Protein AF-A0A7V3HIB8-F1 (afdb_monomer)

Mean predicted aligned error: 7.53 Å

Structure (mmCIF, N/CA/C/O backbone):
data_AF-A0A7V3HIB8-F1
#
_entry.id   AF-A0A7V3HIB8-F1
#
loop_
_atom_site.group_PDB
_atom_site.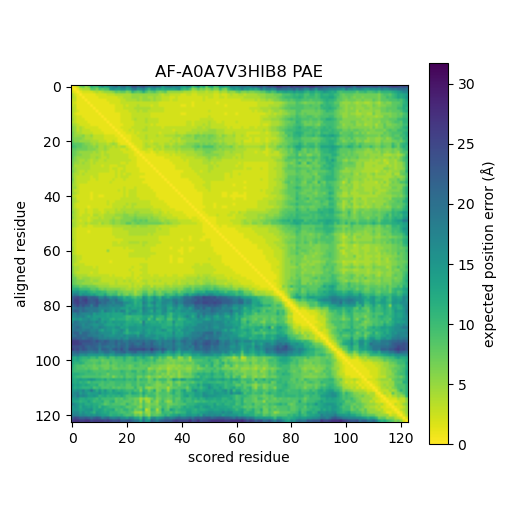id
_atom_site.type_symbol
_atom_site.label_atom_id
_atom_site.label_alt_id
_atom_site.label_comp_id
_atom_site.label_asym_id
_atom_site.label_entity_id
_atom_site.label_seq_id
_atom_site.pdbx_PDB_ins_code
_atom_site.Cartn_x
_atom_site.Cartn_y
_atom_site.Cartn_z
_atom_site.occupancy
_atom_site.B_iso_or_equiv
_atom_site.auth_seq_id
_atom_site.auth_comp_id
_atom_site.auth_asym_id
_atom_site.auth_atom_id
_atom_site.pdbx_PDB_model_num
ATOM 1 N N . MET A 1 1 ? -17.593 11.564 14.481 1.00 63.50 1 MET A N 1
ATOM 2 C CA . MET A 1 1 ? -16.557 10.631 13.997 1.00 63.50 1 MET A CA 1
ATOM 3 C C . MET A 1 1 ? -16.851 10.375 12.535 1.00 63.50 1 MET A C 1
ATOM 5 O O . MET A 1 1 ? -18.023 10.222 12.207 1.00 63.50 1 MET A O 1
ATOM 9 N N . SER A 1 2 ? -15.839 10.442 11.674 1.00 79.31 2 SER A N 1
ATOM 10 C CA . SER A 1 2 ? -16.006 10.139 10.246 1.00 79.31 2 SER A CA 1
ATOM 11 C C . SER A 1 2 ? -16.294 8.640 10.085 1.00 79.31 2 SER A C 1
ATOM 13 O O . SER A 1 2 ? -15.798 7.843 10.883 1.00 79.31 2 SER A O 1
ATOM 15 N N . 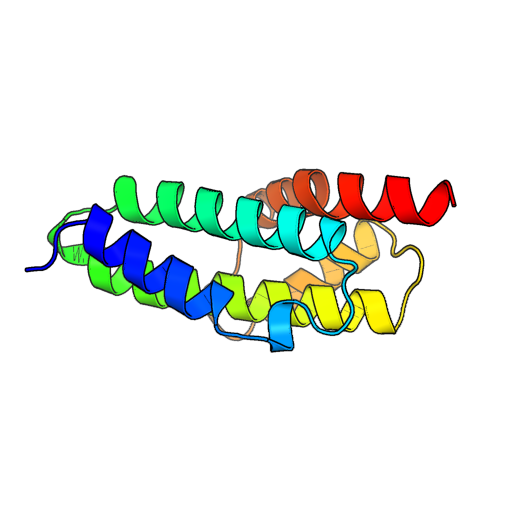SER A 1 3 ? -17.084 8.233 9.089 1.00 90.06 3 SER A N 1
ATOM 16 C CA . SER A 1 3 ? -17.284 6.801 8.817 1.00 90.06 3 SER A CA 1
ATOM 17 C C . SER A 1 3 ? -15.987 6.161 8.300 1.00 90.06 3 SER A C 1
ATOM 19 O O . SER A 1 3 ? -15.128 6.850 7.745 1.00 90.06 3 SER A O 1
ATOM 21 N N . ARG A 1 4 ? -15.837 4.832 8.430 1.00 89.56 4 ARG A N 1
ATOM 22 C CA . ARG A 1 4 ? -14.674 4.107 7.871 1.00 89.56 4 ARG A CA 1
ATOM 23 C C . ARG A 1 4 ? -14.507 4.349 6.367 1.00 89.56 4 ARG A C 1
ATOM 25 O O . ARG A 1 4 ? -13.385 4.492 5.896 1.00 89.56 4 ARG A O 1
ATOM 32 N N . GLU A 1 5 ? -15.615 4.443 5.640 1.00 90.31 5 GLU A N 1
ATOM 33 C CA . GLU A 1 5 ? -15.631 4.743 4.205 1.00 90.31 5 GLU A CA 1
ATOM 34 C C . GLU A 1 5 ? -15.113 6.154 3.914 1.00 90.31 5 GLU A C 1
ATOM 36 O O . GLU A 1 5 ? -14.333 6.352 2.985 1.00 90.31 5 GLU A O 1
ATOM 41 N N . GLU A 1 6 ? -15.486 7.140 4.732 1.00 92.06 6 GLU A N 1
ATOM 42 C CA . GLU A 1 6 ? -14.993 8.505 4.572 1.00 92.06 6 GLU A CA 1
ATOM 43 C C . GLU A 1 6 ? -13.500 8.618 4.911 1.00 92.06 6 GLU A C 1
ATOM 45 O O . GLU A 1 6 ? -12.761 9.329 4.227 1.00 92.06 6 GLU A O 1
ATOM 50 N N . ILE A 1 7 ? -13.042 7.882 5.925 1.00 92.19 7 ILE A N 1
ATOM 51 C CA . ILE A 1 7 ? -11.624 7.784 6.289 1.00 92.19 7 ILE A CA 1
ATOM 52 C C . ILE A 1 7 ? -10.821 7.148 5.146 1.00 92.19 7 ILE A C 1
ATOM 54 O O . ILE A 1 7 ? -9.791 7.696 4.747 1.00 92.19 7 ILE A O 1
ATOM 58 N N . LEU A 1 8 ? -11.306 6.031 4.592 1.00 93.12 8 LEU A N 1
ATOM 59 C CA . LEU A 1 8 ? -10.698 5.362 3.441 1.00 93.12 8 LEU A CA 1
ATOM 60 C C . LEU A 1 8 ? -10.628 6.302 2.236 1.00 93.12 8 LEU A C 1
ATOM 62 O O . LEU A 1 8 ? -9.548 6.494 1.681 1.00 93.12 8 LEU A O 1
ATOM 66 N N . ARG A 1 9 ? -11.747 6.945 1.880 1.00 93.44 9 ARG A N 1
ATOM 67 C CA . ARG A 1 9 ? -11.817 7.879 0.749 1.00 93.44 9 ARG A CA 1
ATOM 68 C C . ARG A 1 9 ? -10.764 8.980 0.866 1.00 93.44 9 ARG A C 1
ATOM 70 O O . ARG A 1 9 ? -9.997 9.181 -0.067 1.00 93.44 9 ARG A O 1
ATOM 77 N N . ARG A 1 10 ? -10.659 9.632 2.030 1.00 93.50 10 ARG A N 1
ATOM 78 C CA . ARG A 1 10 ? -9.653 10.685 2.272 1.00 93.50 10 ARG A CA 1
ATOM 79 C C . ARG A 1 10 ? -8.220 10.159 2.189 1.00 93.50 10 ARG A C 1
ATOM 81 O O . ARG A 1 10 ? -7.330 10.864 1.715 1.00 93.50 10 ARG A O 1
ATOM 88 N N . ALA A 1 11 ? -7.972 8.943 2.675 1.00 91.81 11 ALA A N 1
ATOM 89 C CA . ALA A 1 11 ? -6.646 8.336 2.614 1.00 91.81 11 ALA A CA 1
ATOM 90 C C . ALA A 1 11 ? -6.229 8.030 1.167 1.00 91.81 11 ALA A C 1
ATOM 92 O O . ALA A 1 11 ? -5.094 8.323 0.792 1.00 91.81 11 ALA A O 1
ATOM 93 N N . VAL A 1 12 ? -7.155 7.507 0.361 1.00 91.75 12 VAL A N 1
ATOM 94 C CA . VAL A 1 12 ? -6.945 7.190 -1.058 1.00 91.75 12 VAL A CA 1
ATOM 95 C C . VAL A 1 12 ? -6.779 8.461 -1.885 1.00 91.75 12 VAL A C 1
ATOM 97 O O . VAL A 1 12 ? -5.792 8.573 -2.606 1.00 91.75 12 VAL A O 1
ATOM 100 N N . GLU A 1 13 ? -7.666 9.449 -1.727 1.00 92.50 13 GLU A N 1
ATOM 101 C CA . GLU A 1 13 ? -7.562 10.756 -2.398 1.00 92.50 13 GLU A CA 1
ATOM 102 C C . GLU A 1 13 ? -6.196 11.399 -2.125 1.00 92.50 13 GLU A C 1
ATOM 104 O O . GLU A 1 13 ? -5.491 11.784 -3.054 1.00 92.50 13 GLU A O 1
ATOM 109 N N . SER A 1 14 ? -5.752 11.389 -0.863 1.00 91.50 14 SER A N 1
ATOM 110 C CA . SER A 1 14 ? -4.441 11.915 -0.470 1.00 91.50 14 SER A CA 1
ATOM 111 C C . SER A 1 14 ? -3.253 11.175 -1.102 1.00 91.50 14 SER A C 1
ATOM 113 O O . SER A 1 14 ? -2.198 11.790 -1.246 1.00 91.50 14 SER A O 1
ATOM 115 N N . LEU A 1 15 ? -3.369 9.881 -1.425 1.00 89.12 15 LEU A N 1
ATOM 116 C CA . LEU A 1 15 ? -2.325 9.155 -2.163 1.00 89.12 15 LEU A CA 1
ATOM 117 C C . LEU A 1 15 ? -2.389 9.464 -3.653 1.00 89.12 15 LEU A C 1
ATOM 119 O O . LEU A 1 15 ? -1.351 9.640 -4.283 1.00 89.12 15 LEU A O 1
ATOM 123 N N . MET A 1 16 ? -3.593 9.553 -4.217 1.00 87.31 16 MET A N 1
ATOM 124 C CA . MET A 1 16 ? -3.768 9.904 -5.619 1.00 87.31 16 MET A CA 1
ATOM 125 C C . MET A 1 16 ? -3.197 11.299 -5.888 1.00 87.31 16 MET A C 1
ATOM 127 O O . MET A 1 16 ? -2.443 11.463 -6.836 1.00 87.31 16 MET A O 1
ATOM 131 N N . GLU A 1 17 ? -3.451 12.289 -5.043 1.00 90.00 17 GLU A N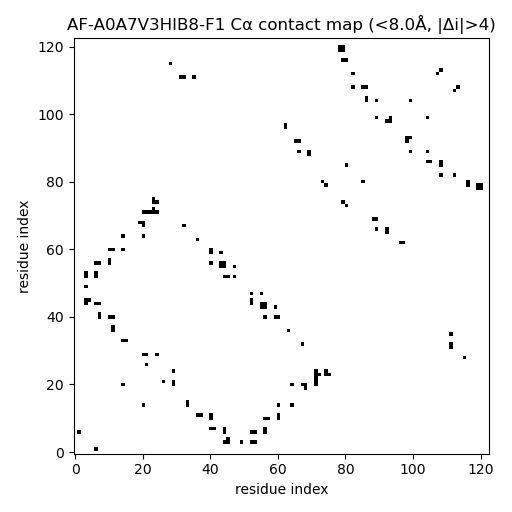 1
ATOM 132 C CA . GLU A 1 17 ? -2.917 13.649 -5.218 1.00 90.00 17 GLU A CA 1
ATOM 133 C C . GLU A 1 17 ? -1.380 13.749 -5.117 1.00 90.00 17 GLU A C 1
ATOM 135 O O . GLU A 1 17 ? -0.803 14.752 -5.535 1.00 90.00 17 GLU A O 1
ATOM 140 N N . ASP A 1 18 ? -0.684 12.726 -4.607 1.00 89.06 18 ASP A N 1
ATOM 141 C CA . ASP A 1 18 ? 0.778 12.731 -4.524 1.00 89.06 18 ASP A CA 1
ATOM 142 C C . ASP A 1 18 ? 1.414 12.330 -5.869 1.00 89.06 18 ASP A C 1
ATOM 144 O O . ASP A 1 18 ? 1.704 11.163 -6.143 1.00 89.06 18 ASP A O 1
ATOM 148 N N . GLU A 1 19 ? 1.672 13.326 -6.720 1.00 85.56 19 GLU A N 1
ATOM 149 C CA . GLU A 1 19 ? 2.285 13.150 -8.049 1.00 85.56 19 GLU A CA 1
ATOM 150 C C . GLU A 1 19 ? 3.634 12.411 -8.011 1.00 85.56 19 GLU A C 1
ATOM 152 O O . GLU A 1 19 ? 3.999 11.709 -8.959 1.00 85.56 19 GLU A O 1
ATOM 157 N N . ARG A 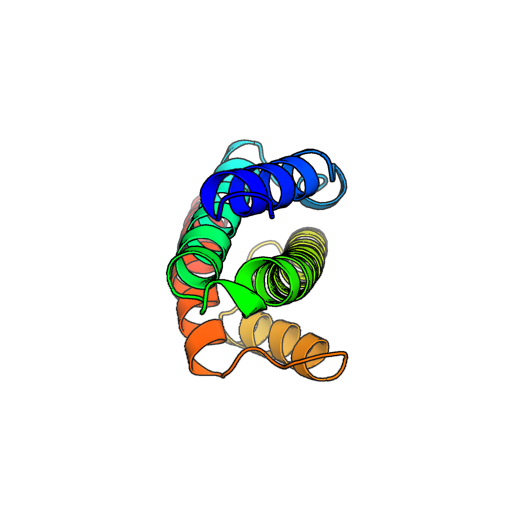1 20 ? 4.365 12.488 -6.890 1.00 85.06 20 ARG A N 1
ATOM 158 C CA . ARG A 1 20 ? 5.647 11.781 -6.716 1.00 85.06 20 ARG A CA 1
ATOM 159 C C . ARG A 1 20 ? 5.491 10.267 -6.714 1.00 85.06 20 ARG A C 1
ATOM 161 O O . ARG A 1 20 ? 6.489 9.571 -6.861 1.00 85.06 20 ARG A O 1
ATOM 168 N N . LEU A 1 21 ? 4.281 9.743 -6.529 1.00 84.44 21 LEU A N 1
ATOM 169 C CA . LEU A 1 21 ? 4.024 8.304 -6.572 1.00 84.44 21 LEU A CA 1
ATOM 170 C C . LEU A 1 21 ? 3.950 7.767 -8.002 1.00 84.44 21 LEU A C 1
ATOM 172 O O . LEU A 1 21 ? 4.042 6.560 -8.197 1.00 84.44 21 LEU A O 1
ATOM 176 N N . ARG A 1 22 ? 3.803 8.650 -8.997 1.00 82.69 22 ARG A N 1
ATOM 177 C CA . ARG A 1 22 ? 3.593 8.274 -10.403 1.00 82.69 22 ARG A CA 1
ATOM 178 C C . ARG A 1 22 ? 4.713 8.732 -11.335 1.00 82.69 22 ARG A C 1
ATOM 180 O O . ARG A 1 22 ? 4.755 8.310 -12.480 1.00 82.69 22 ARG A O 1
ATOM 187 N N . SER A 1 23 ? 5.625 9.578 -10.860 1.00 82.88 23 SER A N 1
ATOM 188 C CA . SER A 1 23 ? 6.548 10.339 -11.713 1.00 82.88 23 SER A CA 1
ATOM 189 C C . SER A 1 23 ? 7.502 9.519 -12.595 1.00 82.88 23 SER A C 1
ATOM 191 O O . SER A 1 23 ? 7.919 10.036 -13.627 1.00 82.88 23 SER A O 1
ATOM 193 N N . ASN A 1 24 ? 7.851 8.275 -12.235 1.00 80.06 24 ASN A N 1
ATOM 194 C CA . ASN A 1 24 ? 8.682 7.391 -13.074 1.00 80.06 24 ASN A CA 1
ATOM 195 C C . ASN A 1 24 ? 7.947 6.106 -13.494 1.00 80.06 24 ASN A C 1
ATOM 197 O O . ASN A 1 24 ? 8.575 5.137 -13.936 1.00 80.06 24 ASN A O 1
ATOM 201 N N . LEU A 1 25 ? 6.623 6.092 -13.338 1.00 78.94 25 LEU A N 1
ATOM 202 C CA . LEU A 1 25 ? 5.755 4.997 -13.741 1.00 78.94 25 LEU A CA 1
ATOM 203 C C . LEU A 1 25 ? 5.080 5.354 -15.067 1.00 78.94 25 LEU A C 1
ATOM 205 O O . LEU A 1 25 ? 4.734 6.506 -15.314 1.00 78.94 25 LEU A O 1
ATOM 209 N N . THR A 1 26 ? 4.858 4.358 -15.919 1.00 81.69 26 THR A N 1
ATOM 210 C CA . THR A 1 26 ? 3.873 4.499 -17.004 1.00 81.69 26 THR A CA 1
ATOM 211 C C . THR A 1 26 ? 2.461 4.616 -16.421 1.00 81.69 26 THR A C 1
ATOM 213 O O . THR A 1 26 ? 2.229 4.169 -15.298 1.00 81.69 26 THR A O 1
ATOM 216 N N . ASP A 1 27 ? 1.498 5.137 -17.187 1.00 80.19 27 ASP A N 1
ATOM 217 C CA . ASP A 1 27 ? 0.100 5.255 -16.733 1.00 80.19 27 ASP A CA 1
ATOM 218 C C . ASP A 1 27 ? -0.459 3.925 -16.209 1.00 80.19 27 ASP A C 1
ATOM 220 O O . ASP A 1 27 ? -1.098 3.884 -15.161 1.00 80.19 27 ASP A O 1
ATOM 224 N N . TYR A 1 28 ? -0.137 2.821 -16.888 1.00 78.69 28 TYR A N 1
ATOM 225 C CA . TYR A 1 28 ? -0.525 1.482 -16.452 1.00 78.69 28 TYR A CA 1
ATOM 226 C C . TYR A 1 28 ? 0.158 1.062 -15.147 1.00 78.69 28 TYR A C 1
ATOM 228 O O . TYR A 1 28 ? -0.484 0.521 -14.255 1.00 78.69 28 TYR A O 1
ATOM 236 N N . GLU A 1 29 ? 1.467 1.284 -15.016 1.00 76.19 29 GLU A N 1
ATOM 237 C CA . GLU A 1 29 ? 2.189 0.941 -13.785 1.00 76.19 29 GLU A CA 1
ATOM 238 C C . GLU A 1 29 ? 1.668 1.766 -12.603 1.00 76.19 29 GLU A C 1
ATOM 240 O O . GLU A 1 29 ? 1.475 1.226 -11.517 1.00 76.19 29 GLU A O 1
ATOM 245 N N . ALA A 1 30 ? 1.379 3.050 -12.822 1.00 82.81 30 ALA A N 1
ATOM 246 C CA . ALA A 1 30 ? 0.760 3.914 -11.828 1.00 82.81 30 ALA A CA 1
ATOM 247 C C . ALA A 1 30 ? -0.640 3.418 -11.443 1.00 82.81 30 ALA A C 1
ATOM 249 O O . ALA A 1 30 ? -0.962 3.382 -10.258 1.00 82.81 30 ALA A O 1
ATOM 250 N N . GLU A 1 31 ? -1.452 2.995 -12.413 1.00 84.12 31 GLU A N 1
ATOM 251 C CA . GLU A 1 31 ? -2.770 2.404 -12.170 1.00 84.12 31 GLU A CA 1
ATOM 252 C C . GLU A 1 31 ? -2.673 1.136 -11.310 1.00 84.12 31 GLU A C 1
ATOM 254 O O . GLU A 1 31 ? -3.347 1.038 -10.286 1.00 84.12 31 GLU A O 1
ATOM 259 N N . VAL A 1 32 ? -1.799 0.191 -11.670 1.00 81.25 32 VAL A N 1
ATOM 260 C CA . VAL A 1 32 ? -1.602 -1.059 -10.915 1.00 81.25 32 VAL A CA 1
ATOM 261 C C . VAL A 1 32 ? -1.162 -0.762 -9.475 1.00 81.25 32 VAL A C 1
ATOM 263 O O . VAL A 1 32 ? -1.725 -1.308 -8.525 1.00 81.25 32 VAL A O 1
ATOM 266 N N . VAL A 1 33 ? -0.196 0.143 -9.301 1.00 81.81 33 VAL A N 1
ATOM 267 C CA . VAL A 1 33 ? 0.346 0.526 -7.991 1.00 81.81 33 VAL A CA 1
ATOM 268 C C . VAL A 1 33 ? -0.694 1.219 -7.108 1.00 81.81 33 VAL A C 1
ATOM 270 O O . VAL A 1 33 ? -0.814 0.898 -5.922 1.00 81.81 33 VAL A O 1
ATOM 273 N N . LEU A 1 34 ? -1.458 2.160 -7.664 1.00 85.81 34 LEU A N 1
ATOM 274 C CA . LEU A 1 34 ? -2.475 2.902 -6.919 1.00 85.81 34 LEU A CA 1
ATOM 275 C C . LEU A 1 34 ? -3.695 2.035 -6.590 1.00 85.81 34 LEU A C 1
ATOM 277 O O . LEU A 1 34 ? -4.237 2.153 -5.491 1.00 85.81 34 LEU A O 1
ATOM 281 N N . ASN A 1 35 ? -4.090 1.125 -7.484 1.00 85.56 35 ASN A N 1
ATOM 282 C CA . ASN A 1 35 ? -5.156 0.162 -7.211 1.00 85.56 35 ASN A CA 1
ATOM 283 C C . ASN A 1 35 ? -4.771 -0.782 -6.069 1.00 85.56 35 ASN A C 1
ATOM 285 O O . ASN A 1 35 ? -5.570 -0.994 -5.158 1.00 85.56 35 ASN A O 1
ATOM 289 N N . TRP A 1 36 ? -3.531 -1.278 -6.057 1.00 86.75 36 TRP A N 1
ATOM 290 C CA . TRP A 1 36 ? -3.032 -2.069 -4.934 1.00 86.75 36 TRP A CA 1
ATOM 291 C C . TRP A 1 36 ? -3.041 -1.272 -3.623 1.00 86.75 36 TRP A C 1
ATOM 293 O O . TRP A 1 36 ? -3.530 -1.761 -2.605 1.00 86.75 36 TRP A O 1
ATOM 303 N N . ALA A 1 37 ? -2.552 -0.027 -3.643 1.00 87.88 37 ALA A N 1
ATOM 304 C CA . ALA A 1 37 ? -2.550 0.844 -2.470 1.00 87.88 37 ALA A CA 1
ATOM 305 C C . ALA A 1 37 ? -3.964 1.069 -1.914 1.00 87.88 37 ALA A C 1
ATOM 307 O O . ALA A 1 37 ? -4.165 1.016 -0.700 1.00 87.88 37 ALA A O 1
ATOM 308 N N . ASN A 1 38 ? -4.947 1.263 -2.797 1.00 90.94 38 ASN A N 1
ATOM 309 C CA . ASN A 1 38 ? -6.353 1.358 -2.425 1.00 90.94 38 ASN A CA 1
ATOM 310 C C . ASN A 1 38 ? -6.848 0.066 -1.753 1.00 90.94 38 ASN A C 1
ATOM 312 O O . ASN A 1 38 ? -7.330 0.118 -0.624 1.00 90.94 38 ASN A O 1
ATOM 316 N N . SER A 1 39 ? -6.653 -1.096 -2.384 1.00 88.69 39 SER A N 1
ATOM 317 C CA . SER A 1 39 ? -7.062 -2.390 -1.816 1.00 88.69 39 SER A CA 1
ATOM 318 C C . SER A 1 39 ? -6.380 -2.696 -0.477 1.00 88.69 39 SER A C 1
ATOM 320 O O . SER A 1 39 ? -6.999 -3.264 0.427 1.00 88.69 39 SER A O 1
ATOM 322 N N . TRP A 1 40 ? -5.118 -2.292 -0.308 1.00 88.19 40 TRP A N 1
ATOM 323 C CA . TRP A 1 40 ? -4.406 -2.415 0.962 1.00 88.19 40 TRP A CA 1
ATOM 324 C C . TRP A 1 40 ? -5.056 -1.570 2.060 1.00 88.19 40 TRP A C 1
ATOM 326 O O . TRP A 1 40 ? -5.359 -2.080 3.144 1.00 88.19 40 TRP A O 1
ATOM 336 N N . LEU A 1 41 ? -5.288 -0.284 1.782 1.00 91.00 41 LEU A N 1
ATOM 337 C CA . LEU A 1 41 ? -5.922 0.628 2.730 1.00 91.00 41 LEU A CA 1
ATOM 338 C C . LEU A 1 41 ? -7.341 0.184 3.070 1.00 91.00 41 LEU A C 1
ATOM 340 O O . LEU A 1 41 ? -7.697 0.171 4.245 1.00 91.00 41 LEU A O 1
ATOM 344 N N . GLU A 1 42 ? -8.120 -0.249 2.083 1.00 92.88 42 GLU A N 1
ATOM 345 C CA . GLU A 1 42 ? -9.455 -0.805 2.284 1.00 92.88 42 GLU A CA 1
ATOM 346 C C . GLU A 1 42 ? -9.408 -1.990 3.255 1.00 92.88 42 GLU A C 1
ATOM 348 O O . 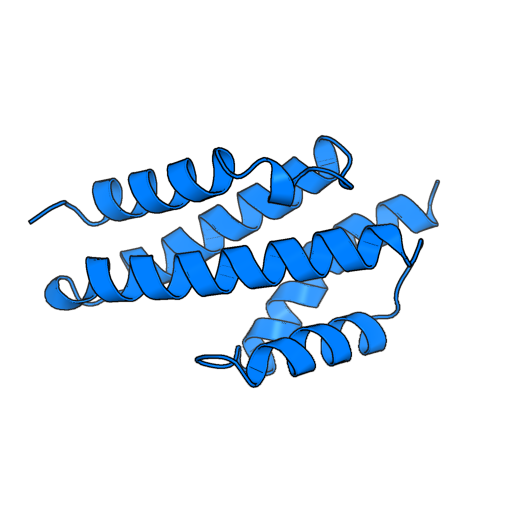GLU A 1 42 ? -10.070 -1.974 4.295 1.00 92.88 42 GLU A O 1
ATOM 353 N N . LYS A 1 43 ? -8.536 -2.973 2.994 1.00 90.94 43 LYS A N 1
ATOM 354 C CA . LYS A 1 43 ? -8.361 -4.148 3.856 1.00 90.94 43 LYS A CA 1
ATOM 355 C C . LYS A 1 43 ? -8.008 -3.759 5.291 1.00 90.94 43 LYS A C 1
ATOM 357 O O . LYS A 1 43 ? -8.558 -4.338 6.228 1.00 90.94 43 LYS A O 1
ATOM 362 N N . LYS A 1 44 ? -7.095 -2.805 5.494 1.00 89.94 44 LYS A N 1
ATOM 363 C CA . LYS A 1 44 ? -6.624 -2.417 6.837 1.00 89.94 44 LYS A CA 1
ATOM 364 C C . LYS A 1 44 ? -7.623 -1.535 7.588 1.00 89.94 44 LYS A C 1
ATOM 366 O O . LYS A 1 44 ? -7.819 -1.736 8.782 1.00 89.94 44 LYS A O 1
ATOM 371 N N . ILE A 1 45 ? -8.261 -0.585 6.908 1.00 91.19 45 ILE A N 1
ATOM 372 C CA . ILE A 1 45 ? -9.182 0.386 7.516 1.00 91.19 45 ILE A CA 1
ATOM 373 C C . ILE A 1 45 ? -10.543 -0.258 7.791 1.00 91.19 45 ILE A C 1
ATOM 375 O O . ILE A 1 45 ? -11.107 -0.053 8.865 1.00 91.19 45 ILE A O 1
ATOM 379 N N . LEU A 1 46 ? -11.066 -1.078 6.873 1.00 90.50 46 LEU A N 1
ATOM 380 C CA . LEU A 1 46 ? -12.357 -1.744 7.076 1.00 90.50 46 LEU A CA 1
ATOM 381 C C . LEU A 1 46 ? -12.294 -2.859 8.128 1.00 90.50 46 LEU A C 1
ATOM 383 O O . LEU A 1 46 ? -13.293 -3.115 8.795 1.00 90.50 46 LEU A O 1
ATOM 387 N N . SER A 1 47 ? -11.127 -3.484 8.329 1.00 90.25 47 SER A N 1
ATOM 388 C CA . SER A 1 47 ? -10.920 -4.475 9.398 1.00 90.25 47 SER A CA 1
ATOM 389 C C . SER A 1 47 ? -10.517 -3.872 10.749 1.00 90.25 47 SER A C 1
ATOM 391 O O . SER A 1 47 ? -10.427 -4.595 11.743 1.00 90.25 47 SER A O 1
ATOM 393 N N . ALA A 1 48 ? -10.288 -2.558 10.814 1.00 90.25 48 ALA A N 1
ATOM 394 C CA . ALA A 1 48 ? -9.893 -1.880 12.039 1.00 90.25 48 ALA A CA 1
ATOM 395 C C . ALA A 1 48 ? -11.058 -1.758 13.042 1.00 90.25 48 ALA A C 1
AT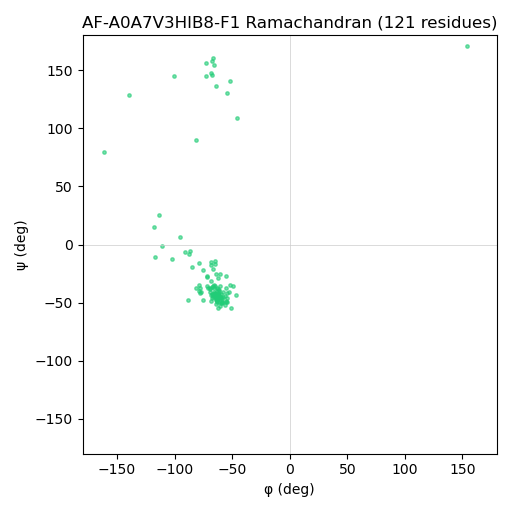OM 397 O O . ALA A 1 48 ? -12.197 -1.476 12.640 1.00 90.25 48 ALA A O 1
ATOM 398 N N . PRO A 1 49 ? -10.784 -1.855 14.360 1.00 91.94 49 PRO A N 1
ATOM 399 C CA . PRO A 1 49 ? -11.707 -1.371 15.386 1.00 91.94 49 PRO A CA 1
ATOM 400 C C . PRO A 1 49 ? -12.110 0.080 15.101 1.00 91.94 49 PRO A C 1
ATOM 402 O O . PRO A 1 49 ? -11.287 0.871 14.636 1.00 91.94 49 PRO A O 1
ATOM 405 N N . GLU A 1 50 ? -13.375 0.426 15.330 1.00 88.75 50 GLU A N 1
ATOM 406 C CA . GLU A 1 50 ? -13.950 1.707 14.888 1.00 88.75 50 GLU A CA 1
ATOM 407 C C . GLU A 1 50 ? -13.232 2.897 15.527 1.00 88.75 50 GLU A C 1
ATOM 409 O O . GLU A 1 50 ? -12.889 3.870 14.860 1.00 88.75 50 GLU A O 1
ATOM 414 N N . GLU A 1 51 ? -12.884 2.753 16.801 1.00 90.94 51 GLU A N 1
ATOM 415 C CA . GLU A 1 51 ? -12.137 3.714 17.599 1.00 90.94 51 GLU A CA 1
ATOM 416 C C . GLU A 1 51 ? -10.670 3.879 17.167 1.00 90.94 51 GLU A C 1
ATOM 418 O O . GLU A 1 51 ? -10.025 4.850 17.554 1.00 90.94 51 GLU A O 1
ATOM 423 N N . LYS A 1 52 ? -10.139 2.958 16.350 1.00 91.31 52 LYS A N 1
ATOM 424 C CA . LYS A 1 52 ? -8.764 2.996 15.821 1.00 91.31 52 LYS A CA 1
ATOM 425 C C . LYS A 1 52 ? -8.695 3.261 14.321 1.00 91.31 52 LYS A C 1
ATOM 427 O O . LYS A 1 52 ? -7.593 3.335 13.782 1.00 91.31 52 LYS A O 1
ATOM 432 N N . ALA A 1 53 ? -9.832 3.397 13.639 1.00 91.00 53 ALA A N 1
ATOM 433 C CA . ALA A 1 53 ? -9.875 3.493 12.183 1.00 91.00 53 ALA A CA 1
ATOM 434 C C . ALA A 1 53 ? -9.071 4.691 11.648 1.00 91.00 53 ALA A C 1
ATOM 436 O O . ALA A 1 53 ? -8.308 4.530 10.701 1.00 91.00 53 ALA A O 1
ATOM 437 N N . GLU A 1 54 ? -9.173 5.864 12.282 1.00 91.88 54 GLU A N 1
ATOM 438 C CA . GLU A 1 54 ? -8.412 7.059 11.876 1.00 91.88 54 GLU A CA 1
ATOM 439 C C . GLU A 1 54 ? -6.902 6.900 12.121 1.00 91.88 54 GLU A C 1
ATOM 441 O O . GLU A 1 54 ? -6.092 7.242 11.258 1.00 91.88 54 GLU A O 1
ATOM 446 N N . GLU A 1 55 ? -6.512 6.334 13.267 1.00 92.19 55 GLU A N 1
ATOM 447 C CA . GLU A 1 55 ? -5.106 6.075 13.595 1.00 92.19 55 GLU A CA 1
ATOM 448 C C . GLU A 1 55 ? -4.486 5.073 12.611 1.00 92.19 55 GLU A C 1
ATOM 450 O O . GLU A 1 55 ? -3.394 5.306 12.085 1.00 92.19 55 GLU A O 1
ATOM 455 N N . ILE A 1 56 ? -5.195 3.976 12.333 1.00 90.94 56 ILE A N 1
ATOM 456 C CA . ILE A 1 56 ? -4.764 2.943 11.387 1.00 90.94 56 ILE A CA 1
ATOM 457 C C . ILE A 1 56 ? -4.694 3.517 9.975 1.00 90.94 56 ILE A C 1
ATOM 459 O O . ILE A 1 56 ? -3.690 3.314 9.301 1.00 90.94 56 ILE A O 1
ATOM 463 N N . ALA A 1 57 ? -5.692 4.287 9.542 1.00 91.44 57 ALA A N 1
ATOM 464 C CA . ALA A 1 57 ? -5.677 4.919 8.229 1.00 91.44 57 ALA A CA 1
ATOM 465 C C . ALA A 1 57 ? -4.483 5.859 8.053 1.00 91.44 57 ALA A C 1
ATOM 467 O O . ALA A 1 57 ? -3.809 5.798 7.029 1.00 91.44 57 ALA A O 1
ATOM 468 N N . SER A 1 58 ? -4.187 6.696 9.052 1.00 90.75 58 SER A N 1
ATOM 469 C CA . SER A 1 58 ? -3.040 7.606 9.003 1.00 90.75 58 SER A CA 1
ATOM 470 C C . SER A 1 58 ? -1.719 6.838 8.882 1.00 90.75 58 SER A C 1
ATOM 472 O O . SER A 1 58 ? -0.931 7.097 7.969 1.00 90.75 58 SER A O 1
ATOM 474 N N . LYS A 1 59 ? -1.519 5.829 9.743 1.00 90.19 59 LYS A N 1
ATOM 475 C CA . LYS A 1 59 ? -0.304 5.000 9.751 1.00 90.19 59 LYS A CA 1
ATOM 476 C C . LYS A 1 59 ? -0.137 4.205 8.462 1.00 90.19 59 LYS A C 1
ATOM 478 O O . LYS A 1 59 ? 0.932 4.229 7.862 1.00 90.19 59 LYS A O 1
ATOM 483 N N . GLU A 1 60 ? -1.176 3.505 8.019 1.00 88.75 60 GLU A N 1
ATOM 484 C CA . GLU A 1 60 ? -1.107 2.683 6.811 1.00 88.75 60 GLU A CA 1
ATOM 485 C C . GLU A 1 60 ? -0.951 3.540 5.556 1.00 88.75 60 GLU A C 1
ATOM 487 O O . GLU A 1 60 ? -0.178 3.174 4.675 1.00 88.75 60 GLU A O 1
ATOM 492 N N . LYS A 1 61 ? -1.592 4.716 5.490 1.00 91.75 61 LYS A N 1
ATOM 493 C CA . LYS A 1 61 ? -1.390 5.662 4.386 1.00 91.75 61 LYS A CA 1
ATOM 494 C C . LYS A 1 61 ? 0.070 6.083 4.277 1.00 91.75 61 LYS A C 1
ATOM 496 O O . LYS A 1 61 ? 0.624 6.075 3.183 1.00 91.75 61 LYS A O 1
ATOM 501 N N . GLU A 1 62 ? 0.700 6.447 5.391 1.00 89.44 62 GLU A N 1
ATOM 502 C CA . GLU A 1 62 ? 2.111 6.837 5.399 1.00 89.44 62 GLU A CA 1
ATOM 503 C C . GLU A 1 62 ? 3.030 5.669 5.013 1.00 89.44 62 GLU A C 1
ATOM 505 O O . GLU A 1 62 ? 3.920 5.841 4.178 1.00 89.44 62 GLU A O 1
ATOM 510 N N . ARG A 1 63 ? 2.762 4.463 5.532 1.00 84.69 63 ARG A N 1
ATOM 511 C CA . ARG A 1 63 ? 3.507 3.242 5.176 1.00 84.69 63 ARG A CA 1
ATOM 512 C C . ARG A 1 63 ? 3.425 2.939 3.682 1.00 84.69 63 ARG A C 1
ATOM 514 O O . ARG A 1 63 ? 4.456 2.731 3.045 1.00 84.69 63 ARG A O 1
ATOM 521 N N . VAL A 1 64 ? 2.217 2.948 3.121 1.00 86.19 64 VAL A N 1
ATOM 522 C CA . VAL A 1 64 ? 1.981 2.719 1.690 1.00 86.19 64 VAL A CA 1
ATOM 523 C C . VAL A 1 64 ? 2.652 3.810 0.861 1.00 86.19 64 VAL A C 1
ATOM 525 O O . VAL A 1 64 ? 3.387 3.493 -0.066 1.00 86.19 64 VAL A O 1
ATOM 528 N N . ARG A 1 65 ? 2.492 5.088 1.221 1.00 88.06 65 ARG A N 1
ATOM 529 C CA . ARG A 1 65 ? 3.138 6.208 0.521 1.00 88.06 65 ARG A CA 1
ATOM 530 C C . ARG A 1 65 ? 4.653 6.041 0.443 1.00 88.06 65 ARG A C 1
ATOM 532 O O . ARG A 1 65 ? 5.219 6.158 -0.640 1.00 88.06 65 ARG A O 1
ATOM 539 N N . ASN A 1 66 ? 5.300 5.750 1.570 1.00 83.81 66 ASN A N 1
ATOM 540 C CA . ASN A 1 66 ? 6.748 5.568 1.617 1.00 83.81 66 ASN A CA 1
ATOM 541 C C . ASN A 1 66 ? 7.184 4.391 0.741 1.00 83.81 66 ASN A C 1
ATOM 543 O O . ASN A 1 66 ? 8.106 4.543 -0.053 1.00 83.81 66 ASN A O 1
ATOM 547 N N . LEU A 1 67 ? 6.466 3.268 0.807 1.00 79.88 67 LEU A N 1
ATOM 548 C CA . LEU A 1 67 ? 6.716 2.104 -0.043 1.00 79.88 67 LEU A CA 1
ATOM 549 C C . LEU A 1 67 ? 6.617 2.439 -1.538 1.00 79.88 67 LEU A C 1
ATOM 551 O O . LEU A 1 67 ? 7.487 2.054 -2.321 1.00 79.88 67 LEU A O 1
ATOM 555 N N . LEU A 1 68 ? 5.581 3.178 -1.939 1.00 81.69 68 LEU A N 1
ATOM 556 C CA . LEU A 1 68 ? 5.384 3.572 -3.332 1.00 81.69 68 LEU A CA 1
ATOM 557 C C . LEU A 1 68 ? 6.487 4.515 -3.827 1.00 81.69 68 LEU A C 1
ATOM 559 O O . LEU A 1 68 ? 6.950 4.370 -4.957 1.00 81.69 68 LEU A O 1
ATOM 563 N N . ILE A 1 69 ? 6.971 5.424 -2.975 1.00 83.06 69 ILE A N 1
ATOM 564 C CA . ILE A 1 69 ? 8.143 6.259 -3.278 1.00 83.06 69 ILE A CA 1
ATOM 565 C C . ILE A 1 69 ? 9.382 5.381 -3.499 1.00 83.06 69 ILE A C 1
ATOM 567 O O . ILE A 1 69 ? 10.114 5.585 -4.469 1.00 83.06 69 ILE A O 1
ATOM 571 N N . SER A 1 70 ? 9.620 4.387 -2.639 1.00 77.69 70 SER A N 1
ATOM 572 C CA . SER A 1 70 ? 10.754 3.466 -2.782 1.00 77.69 70 SER A CA 1
ATOM 573 C C . SER A 1 70 ? 10.684 2.676 -4.088 1.00 77.69 70 SER A C 1
ATOM 575 O O . SER A 1 70 ? 11.696 2.552 -4.777 1.00 77.69 70 SER A O 1
ATOM 577 N N . LEU A 1 71 ? 9.495 2.186 -4.456 1.00 76.44 71 LEU A N 1
ATOM 578 C CA . LEU A 1 71 ? 9.261 1.479 -5.716 1.00 76.44 71 LEU A CA 1
ATOM 579 C C . LEU A 1 71 ? 9.510 2.389 -6.924 1.00 76.44 71 LEU A C 1
ATOM 581 O O . LEU A 1 71 ? 10.235 2.013 -7.845 1.00 76.44 71 LEU A O 1
ATOM 585 N N . ASN A 1 72 ? 8.950 3.599 -6.905 1.00 77.19 72 ASN A N 1
ATOM 586 C CA . ASN A 1 72 ? 9.105 4.562 -7.988 1.00 77.19 72 ASN A CA 1
ATOM 587 C C . ASN A 1 72 ? 10.585 4.953 -8.185 1.00 77.19 72 ASN A C 1
ATOM 589 O O . ASN A 1 72 ? 11.081 5.010 -9.309 1.00 77.19 72 ASN A O 1
ATOM 593 N N . ASN A 1 73 ? 11.331 5.133 -7.090 1.00 76.62 73 ASN A N 1
ATOM 594 C CA . ASN A 1 73 ? 12.776 5.363 -7.136 1.00 76.62 73 ASN A CA 1
ATOM 595 C C . ASN A 1 73 ? 13.547 4.138 -7.650 1.00 76.62 73 ASN A C 1
ATOM 597 O O . ASN A 1 73 ? 14.530 4.282 -8.366 1.00 76.62 73 ASN A O 1
ATOM 601 N N . MET A 1 74 ? 13.123 2.918 -7.326 1.00 71.50 74 MET A N 1
ATO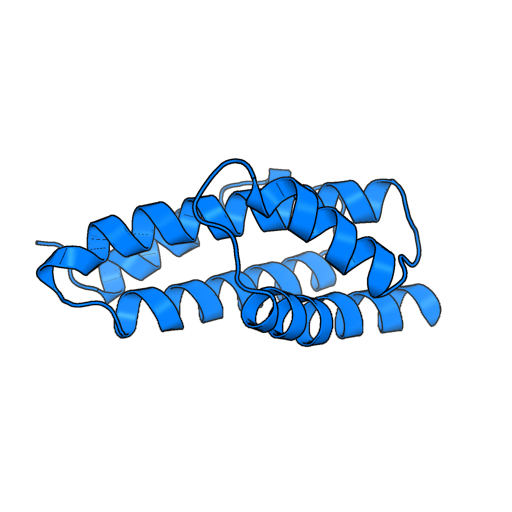M 602 C CA . MET A 1 74 ? 13.775 1.699 -7.813 1.00 71.50 74 MET A CA 1
ATOM 603 C C . MET A 1 74 ? 13.653 1.555 -9.333 1.00 71.50 74 MET A C 1
ATOM 605 O O . MET A 1 74 ? 14.629 1.221 -10.007 1.00 71.50 74 MET A O 1
ATOM 609 N N . LEU A 1 75 ? 12.468 1.838 -9.873 1.00 67.69 75 LEU A N 1
ATOM 610 C CA . LEU A 1 75 ? 12.184 1.759 -11.306 1.00 67.69 75 LEU A CA 1
ATOM 611 C C . LEU A 1 75 ? 12.915 2.833 -12.123 1.00 67.69 75 LEU A C 1
ATOM 613 O O . LEU A 1 75 ? 13.073 2.658 -13.333 1.00 67.69 75 LEU A O 1
ATOM 617 N N . LEU A 1 76 ? 13.405 3.892 -11.468 1.00 68.69 76 LEU A N 1
ATOM 618 C CA . LEU A 1 76 ? 14.323 4.867 -12.056 1.00 68.69 76 LEU A CA 1
ATOM 619 C C . LEU A 1 76 ? 15.728 4.276 -12.279 1.00 68.69 76 LEU A C 1
ATOM 621 O O . LEU A 1 76 ? 16.367 4.577 -13.285 1.00 68.69 76 LEU A O 1
ATOM 625 N N . TYR A 1 77 ? 16.213 3.428 -11.363 1.00 65.00 77 TYR A N 1
ATOM 626 C CA . TYR A 1 77 ? 17.594 2.918 -11.374 1.00 65.00 77 TYR A CA 1
ATOM 627 C C . TYR A 1 77 ? 17.743 1.481 -11.898 1.00 65.00 77 TYR A C 1
ATOM 629 O O . TYR A 1 77 ? 18.864 1.051 -12.169 1.00 65.00 77 TYR A O 1
ATOM 637 N N . SER A 1 78 ? 16.652 0.726 -12.058 1.00 58.34 78 SER A N 1
ATOM 638 C CA . SER A 1 78 ? 16.688 -0.651 -12.563 1.00 58.34 78 SER A CA 1
ATOM 639 C C . SER A 1 78 ? 15.541 -0.943 -13.530 1.00 58.34 78 SER A C 1
ATOM 641 O O . SER A 1 78 ? 14.371 -0.737 -13.213 1.00 58.34 78 SER A O 1
ATOM 643 N N . ARG A 1 79 ? 15.876 -1.477 -14.714 1.00 55.53 79 ARG A N 1
ATOM 644 C CA . ARG A 1 79 ? 14.889 -1.898 -15.727 1.00 55.53 79 ARG A CA 1
ATOM 645 C C . ARG A 1 79 ? 14.188 -3.218 -15.379 1.00 55.53 79 ARG A C 1
ATOM 647 O O . ARG A 1 79 ? 13.101 -3.468 -15.886 1.00 55.53 79 ARG A O 1
ATOM 654 N N . SER A 1 80 ? 14.786 -4.057 -14.532 1.00 57.22 80 SER A N 1
ATOM 655 C CA . SER A 1 80 ? 14.225 -5.342 -14.079 1.00 57.22 80 SER A CA 1
ATOM 656 C C . SER A 1 80 ? 14.931 -5.792 -12.796 1.00 57.22 80 SER A C 1
ATOM 658 O O . SER A 1 80 ? 15.883 -6.573 -12.849 1.00 57.22 80 SER A O 1
ATOM 660 N N . PRO A 1 81 ? 14.559 -5.246 -11.632 1.00 57.09 81 PRO A N 1
ATOM 661 C CA . PRO A 1 81 ? 15.136 -5.703 -10.384 1.00 57.09 81 PRO A CA 1
ATOM 662 C C . PRO A 1 81 ? 14.702 -7.135 -10.056 1.00 57.09 81 PRO A C 1
ATOM 664 O O . PRO A 1 81 ? 13.586 -7.547 -10.350 1.00 57.09 81 PRO A O 1
ATOM 667 N N . THR A 1 82 ? 15.596 -7.901 -9.432 1.00 59.03 82 THR A N 1
ATOM 668 C CA . THR A 1 82 ? 15.271 -9.254 -8.969 1.00 59.03 82 THR A CA 1
ATOM 669 C C . THR A 1 82 ? 14.355 -9.200 -7.742 1.00 59.03 82 THR A C 1
ATOM 671 O O . THR A 1 82 ? 14.386 -8.232 -6.978 1.00 59.03 82 THR A O 1
ATOM 674 N N . LEU A 1 83 ? 13.588 -10.270 -7.497 1.00 56.78 83 LEU A N 1
ATOM 675 C CA . LEU A 1 83 ? 12.787 -10.467 -6.276 1.00 56.78 83 LEU A CA 1
ATOM 676 C C . LEU A 1 83 ? 13.601 -10.148 -5.007 1.00 56.78 83 LEU A C 1
ATOM 678 O O . LEU A 1 83 ? 13.136 -9.419 -4.136 1.00 56.78 83 LEU A O 1
ATOM 682 N N . SER A 1 84 ? 14.857 -10.598 -4.947 1.00 57.16 84 SER A N 1
ATOM 683 C CA . SER A 1 84 ? 15.776 -10.322 -3.836 1.00 57.16 84 SER A CA 1
ATOM 684 C C . SER A 1 84 ? 16.150 -8.840 -3.702 1.00 57.16 84 SER A C 1
ATOM 686 O O . SER A 1 84 ? 16.301 -8.353 -2.584 1.00 57.16 84 SER A O 1
ATOM 688 N N . MET A 1 85 ? 16.276 -8.100 -4.813 1.00 61.06 85 MET A N 1
ATOM 689 C CA . MET A 1 85 ? 16.515 -6.649 -4.782 1.00 61.06 85 MET A CA 1
ATOM 690 C C . MET A 1 85 ? 15.290 -5.887 -4.275 1.00 61.06 85 MET A C 1
ATOM 692 O O . MET A 1 85 ? 15.451 -4.924 -3.530 1.00 61.06 85 MET A O 1
ATOM 696 N N . ALA A 1 86 ? 14.078 -6.311 -4.639 1.00 62.62 86 ALA A N 1
ATOM 697 C CA . ALA A 1 86 ? 12.861 -5.696 -4.112 1.00 62.62 86 ALA A CA 1
ATOM 698 C C . ALA A 1 86 ? 12.666 -5.987 -2.625 1.00 62.62 86 ALA A C 1
ATOM 700 O O . ALA A 1 86 ? 12.403 -5.058 -1.868 1.00 62.62 86 ALA A O 1
ATOM 701 N N . VAL A 1 87 ? 12.884 -7.233 -2.189 1.00 62.72 87 VAL A N 1
ATOM 702 C CA . VAL A 1 87 ? 12.829 -7.603 -0.765 1.00 62.72 87 VAL A CA 1
ATOM 703 C C . VAL A 1 87 ? 13.841 -6.790 0.051 1.00 62.72 87 VAL A C 1
ATOM 705 O O . VAL A 1 87 ? 13.448 -6.144 1.019 1.00 62.72 87 VAL A O 1
ATOM 708 N N . GLY A 1 88 ? 15.108 -6.719 -0.379 1.00 62.91 88 GLY A N 1
ATOM 709 C CA . GLY A 1 88 ? 16.152 -5.973 0.341 1.00 62.91 88 GLY A CA 1
ATOM 710 C C . GLY A 1 88 ? 15.919 -4.454 0.416 1.00 62.91 88 GLY A C 1
ATOM 711 O O . GLY A 1 88 ? 16.391 -3.787 1.337 1.00 62.91 88 GLY A O 1
ATOM 712 N N . LEU A 1 89 ? 15.168 -3.879 -0.528 1.00 61.22 89 LEU A N 1
ATOM 713 C CA . LEU A 1 89 ? 14.815 -2.455 -0.526 1.00 61.22 89 LEU A CA 1
ATOM 714 C C . LEU A 1 89 ? 13.629 -2.141 0.384 1.00 61.22 89 LEU A C 1
ATOM 716 O O . LEU A 1 89 ? 13.648 -1.108 1.066 1.00 61.22 89 LEU A O 1
ATOM 720 N N . VAL A 1 90 ? 12.638 -3.036 0.435 1.00 58.75 90 VAL A N 1
ATOM 721 C CA . VAL A 1 90 ? 11.560 -2.928 1.421 1.00 58.75 90 VAL A CA 1
ATOM 722 C C . VAL A 1 90 ? 12.131 -3.098 2.820 1.00 58.75 90 VAL A C 1
ATOM 724 O O . VAL A 1 90 ? 11.839 -2.260 3.666 1.00 58.75 90 VAL A O 1
ATOM 727 N N . GLU A 1 91 ? 13.041 -4.061 3.027 1.00 56.78 91 GLU A N 1
ATOM 728 C CA . GLU A 1 91 ? 13.782 -4.264 4.283 1.00 56.78 91 GLU A CA 1
ATOM 729 C C . GLU A 1 91 ? 14.476 -3.000 4.806 1.00 56.78 91 GLU A C 1
ATOM 731 O O . GLU A 1 91 ? 14.492 -2.755 6.009 1.00 56.78 91 GLU A O 1
ATOM 736 N N . LYS A 1 92 ? 14.987 -2.131 3.928 1.00 55.69 92 LYS A N 1
ATOM 737 C CA . LYS A 1 92 ? 15.588 -0.857 4.351 1.00 55.69 92 LYS A CA 1
ATOM 738 C C . LYS A 1 92 ? 14.560 0.137 4.913 1.00 55.69 92 LYS A C 1
ATOM 740 O O . LYS A 1 92 ? 14.894 0.901 5.812 1.00 55.69 92 LYS A O 1
ATOM 745 N N . HIS A 1 93 ? 13.320 0.100 4.424 1.00 52.88 93 HIS A N 1
ATOM 746 C CA . HIS A 1 93 ? 12.219 0.963 4.876 1.00 52.88 93 HIS A CA 1
ATOM 747 C C . HIS A 1 93 ? 11.450 0.366 6.069 1.00 52.88 93 HIS A C 1
ATOM 749 O O . HIS A 1 93 ? 10.651 1.057 6.695 1.00 52.88 93 HIS A O 1
ATOM 755 N N . LEU A 1 94 ? 11.738 -0.890 6.435 1.00 51.66 94 LEU A N 1
ATOM 756 C CA . LEU A 1 94 ? 11.273 -1.534 7.669 1.00 51.66 94 LEU A CA 1
ATOM 757 C C . LEU A 1 94 ? 11.874 -0.913 8.938 1.00 51.66 94 LEU A C 1
ATOM 759 O O . LEU A 1 94 ? 11.323 -1.072 10.022 1.00 51.66 94 LEU A O 1
ATOM 763 N N . ASN A 1 95 ? 13.004 -0.214 8.826 1.00 48.41 95 ASN A N 1
ATOM 764 C CA . ASN A 1 95 ? 13.731 0.287 9.992 1.00 48.41 95 ASN A CA 1
ATOM 765 C C . ASN A 1 95 ? 13.324 1.710 10.432 1.00 48.41 95 ASN A C 1
ATOM 767 O O . ASN A 1 95 ? 13.762 2.145 11.493 1.00 48.41 95 ASN A O 1
ATOM 771 N N . GLU A 1 96 ? 12.476 2.424 9.678 1.00 51.31 96 GLU A N 1
ATOM 772 C CA . GLU A 1 96 ? 12.092 3.830 9.953 1.00 51.31 96 GLU A CA 1
ATOM 773 C C . GLU A 1 96 ? 10.608 4.018 10.347 1.00 51.31 96 GLU A C 1
ATOM 775 O O . GLU A 1 96 ? 10.019 5.082 10.178 1.00 51.31 96 GLU A O 1
ATOM 780 N N . GLY A 1 97 ? 9.976 2.984 10.897 1.00 55.28 97 GLY A N 1
ATOM 781 C CA . GLY A 1 97 ? 8.555 2.961 11.258 1.00 55.28 97 GLY A CA 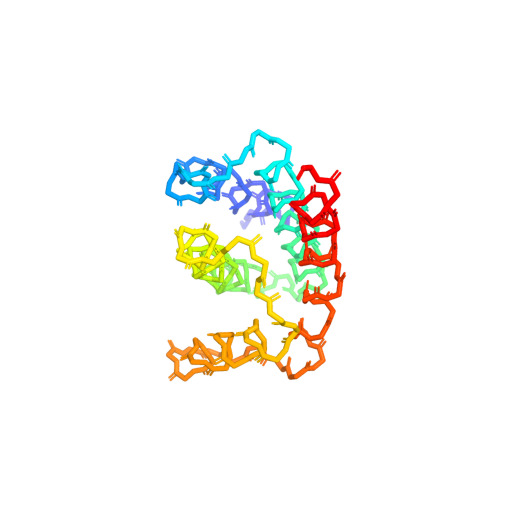1
ATOM 782 C C . GLY A 1 97 ? 8.046 1.525 11.231 1.00 55.28 97 GLY A C 1
ATOM 783 O O . GLY A 1 97 ? 8.791 0.647 10.816 1.00 55.28 97 GLY A O 1
ATOM 784 N N . VAL A 1 98 ? 6.818 1.263 11.704 1.00 59.66 98 VAL A N 1
ATOM 785 C CA . VAL A 1 98 ? 6.293 -0.111 11.869 1.00 59.66 98 VAL A CA 1
ATOM 786 C C . VAL A 1 98 ? 6.585 -0.962 10.616 1.00 59.66 98 VAL A C 1
ATOM 788 O O . VAL A 1 98 ? 5.979 -0.723 9.563 1.00 59.66 98 VAL A O 1
ATOM 791 N N . PRO A 1 99 ? 7.508 -1.935 10.708 1.00 63.22 99 PRO A N 1
ATOM 792 C CA . PRO A 1 99 ? 7.971 -2.688 9.553 1.00 63.22 99 PRO A CA 1
ATOM 793 C C . PRO A 1 99 ? 6.835 -3.509 8.938 1.00 63.22 99 PRO A C 1
ATOM 795 O O . PRO A 1 99 ? 6.064 -4.138 9.660 1.00 63.22 99 PRO A O 1
ATOM 798 N N . PHE A 1 100 ? 6.714 -3.528 7.603 1.00 66.38 100 PHE A N 1
ATOM 799 C CA . PHE A 1 100 ? 6.008 -4.618 6.917 1.00 66.38 100 PHE A CA 1
ATOM 800 C C . PHE A 1 100 ? 6.617 -5.959 7.331 1.00 66.38 100 PHE A C 1
ATOM 802 O O . PHE A 1 100 ? 7.832 -6.148 7.313 1.00 66.38 100 PHE A O 1
ATOM 809 N N . SER A 1 101 ? 5.775 -6.907 7.726 1.00 70.88 101 SER A N 1
ATOM 810 C CA . SER A 1 101 ? 6.255 -8.263 7.986 1.00 70.88 101 SER A CA 1
ATOM 811 C C . SER A 1 101 ? 6.742 -8.906 6.688 1.00 70.88 101 SER A C 1
ATOM 813 O O . SER A 1 101 ? 6.238 -8.592 5.612 1.00 70.88 101 SER A O 1
ATOM 815 N N . THR A 1 102 ? 7.654 -9.877 6.770 1.00 63.31 102 THR A N 1
ATOM 816 C CA . THR A 1 102 ? 8.124 -10.644 5.600 1.00 63.31 102 THR A CA 1
ATOM 817 C C . THR A 1 102 ? 6.969 -11.175 4.745 1.00 63.31 102 THR A C 1
ATOM 819 O O . THR A 1 102 ? 7.062 -11.179 3.524 1.00 63.31 102 THR A O 1
ATOM 822 N N . LYS A 1 103 ? 5.850 -11.566 5.369 1.00 72.50 103 LYS A N 1
ATOM 823 C CA . LYS A 1 103 ? 4.639 -11.995 4.662 1.00 72.50 103 LYS A CA 1
ATOM 824 C C . LYS A 1 103 ? 4.021 -10.868 3.829 1.00 72.50 103 LYS A C 1
ATOM 826 O O . LYS A 1 103 ? 3.707 -11.086 2.669 1.00 72.50 103 LYS A O 1
ATOM 831 N N . GLU A 1 104 ? 3.868 -9.682 4.408 1.00 72.12 104 GLU A N 1
ATOM 832 C CA . GLU A 1 104 ? 3.309 -8.514 3.715 1.00 72.12 104 GLU A CA 1
ATOM 833 C C . GLU A 1 104 ? 4.222 -8.053 2.571 1.00 72.12 104 GLU A C 1
ATOM 835 O O . GLU A 1 104 ? 3.738 -7.670 1.511 1.00 72.12 104 GLU A O 1
ATOM 840 N N . ILE A 1 105 ? 5.541 -8.159 2.756 1.00 68.00 105 ILE A N 1
ATOM 841 C CA . ILE A 1 105 ? 6.524 -7.892 1.699 1.00 68.00 105 ILE A CA 1
ATOM 842 C C . ILE A 1 105 ? 6.369 -8.904 0.569 1.00 68.00 105 ILE A C 1
ATOM 844 O O . ILE A 1 105 ? 6.343 -8.514 -0.589 1.00 68.00 105 ILE A O 1
ATOM 848 N N . LEU A 1 106 ? 6.253 -10.196 0.877 1.00 65.44 106 LEU A N 1
ATOM 849 C CA . LEU A 1 106 ? 6.093 -11.231 -0.144 1.00 65.44 106 LEU A CA 1
ATOM 850 C C . LEU A 1 106 ? 4.772 -11.094 -0.909 1.00 65.44 106 LEU A C 1
ATOM 852 O O . LEU A 1 106 ? 4.790 -11.223 -2.131 1.00 65.44 106 LEU A O 1
ATOM 856 N N . GLU A 1 107 ? 3.662 -10.799 -0.224 1.00 71.25 107 GLU A N 1
ATOM 857 C CA . GLU A 1 107 ? 2.375 -10.470 -0.860 1.00 71.25 107 GLU A CA 1
ATOM 858 C C . GLU A 1 107 ? 2.559 -9.293 -1.832 1.00 71.25 107 GLU A C 1
ATOM 860 O O . GLU A 1 107 ? 2.229 -9.400 -3.011 1.00 71.25 107 GLU A O 1
ATOM 865 N N . TRP A 1 108 ? 3.216 -8.223 -1.377 1.00 72.38 108 TRP A N 1
ATOM 866 C CA . TRP A 1 108 ? 3.501 -7.045 -2.191 1.00 72.38 108 TRP A CA 1
ATOM 867 C C . TRP A 1 108 ? 4.396 -7.330 -3.406 1.00 72.38 108 TRP A C 1
ATOM 869 O O . TRP A 1 108 ? 4.015 -7.002 -4.529 1.00 72.38 108 TRP A O 1
ATOM 879 N N . VAL A 1 109 ? 5.580 -7.934 -3.219 1.00 65.50 109 VAL A N 1
ATOM 880 C CA . VAL A 1 109 ? 6.512 -8.162 -4.339 1.00 65.50 109 VAL A CA 1
ATOM 881 C C . VAL A 1 109 ? 5.876 -9.092 -5.373 1.00 65.50 109 VAL A C 1
ATOM 883 O O . VAL A 1 109 ? 6.044 -8.888 -6.573 1.00 65.50 109 VAL A O 1
ATOM 886 N N . THR A 1 110 ? 5.126 -10.099 -4.924 1.00 66.88 110 THR A N 1
ATOM 887 C CA . 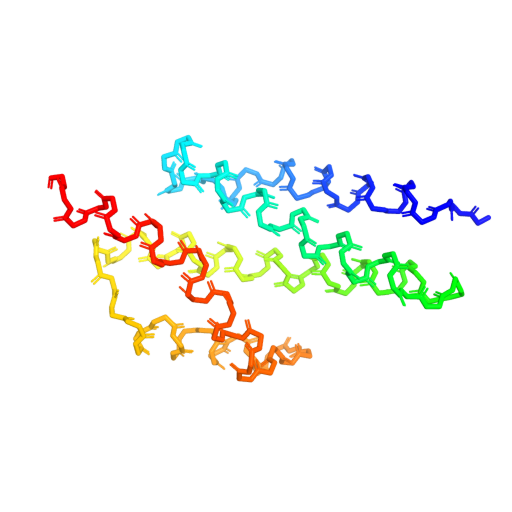THR A 1 110 ? 4.486 -11.057 -5.831 1.00 66.88 110 THR A CA 1
ATOM 888 C C . THR A 1 110 ? 3.386 -10.392 -6.657 1.00 66.88 110 THR A C 1
ATOM 890 O O . THR A 1 110 ? 3.350 -10.578 -7.869 1.00 66.88 110 THR A O 1
ATOM 893 N N . GLU A 1 111 ? 2.519 -9.593 -6.030 1.00 67.88 111 GLU A N 1
ATOM 894 C CA . GLU A 1 111 ? 1.379 -8.968 -6.709 1.00 67.88 111 GLU A CA 1
ATOM 895 C C . GLU A 1 111 ? 1.791 -7.793 -7.599 1.00 67.88 111 GLU A C 1
ATOM 897 O O . GLU A 1 111 ? 1.376 -7.711 -8.752 1.00 67.88 111 GLU A O 1
ATOM 902 N N . LEU A 1 112 ? 2.616 -6.878 -7.090 1.00 66.44 112 LEU A N 1
ATOM 903 C CA . LEU A 1 112 ? 2.936 -5.641 -7.802 1.00 66.44 112 LEU A CA 1
ATOM 904 C C . LEU A 1 112 ? 4.125 -5.790 -8.731 1.00 66.44 112 LEU A C 1
ATOM 906 O O . LEU A 1 112 ? 4.111 -5.355 -9.883 1.00 66.44 112 LEU A O 1
ATOM 910 N N . ALA A 1 113 ? 5.184 -6.379 -8.201 1.00 62.53 113 ALA A N 1
ATOM 911 C CA . ALA A 1 113 ? 6.451 -6.391 -8.884 1.00 62.53 113 ALA A CA 1
ATOM 912 C C . ALA A 1 113 ? 6.464 -7.459 -9.985 1.00 62.53 113 ALA A C 1
ATOM 914 O O . ALA A 1 113 ? 6.960 -7.188 -11.073 1.00 62.53 113 ALA A O 1
ATOM 915 N N . GLY A 1 114 ? 5.795 -8.599 -9.771 1.00 64.06 114 GLY A N 1
ATOM 916 C CA . GLY A 1 114 ? 5.525 -9.584 -10.825 1.00 64.06 114 GLY A CA 1
ATOM 917 C C . GLY A 1 114 ? 4.887 -8.954 -12.071 1.00 64.06 114 GLY A C 1
ATOM 918 O O . GLY A 1 114 ? 5.462 -9.030 -13.154 1.00 64.06 114 GLY A O 1
ATOM 919 N N . ILE A 1 115 ? 3.772 -8.231 -11.905 1.00 67.19 115 ILE A N 1
ATOM 920 C CA . ILE A 1 115 ? 3.027 -7.608 -13.017 1.00 67.19 115 ILE A CA 1
ATOM 921 C C . ILE A 1 115 ? 3.867 -6.545 -13.743 1.00 67.19 115 ILE A C 1
ATOM 923 O O . ILE A 1 115 ? 3.928 -6.511 -14.975 1.00 67.19 115 ILE A O 1
ATOM 927 N N . ILE A 1 116 ? 4.524 -5.661 -12.990 1.00 66.88 116 ILE A N 1
ATOM 928 C CA . ILE A 1 116 ? 5.304 -4.554 -13.562 1.00 66.88 116 ILE A CA 1
ATOM 929 C C . ILE A 1 116 ? 6.560 -5.079 -14.273 1.00 66.88 116 ILE A C 1
ATOM 931 O O . ILE A 1 116 ? 6.915 -4.604 -15.355 1.00 66.88 116 ILE A O 1
ATOM 935 N N . TRP A 1 117 ? 7.243 -6.071 -13.701 1.00 68.25 117 TRP A N 1
ATOM 936 C CA . TRP A 1 117 ? 8.490 -6.588 -14.262 1.00 68.25 117 TRP A CA 1
ATOM 937 C C . TRP A 1 117 ? 8.284 -7.522 -15.441 1.00 68.25 117 TRP A C 1
ATOM 939 O O . TRP A 1 117 ? 9.054 -7.429 -16.397 1.00 68.25 117 TRP A O 1
ATOM 949 N N . GLU A 1 118 ? 7.256 -8.374 -15.432 1.00 65.50 118 GLU A N 1
ATOM 950 C CA . GLU A 1 118 ? 6.883 -9.168 -16.612 1.00 65.50 118 GLU A CA 1
ATOM 951 C C . GLU A 1 118 ? 6.669 -8.255 -17.825 1.00 65.50 118 GLU A C 1
ATOM 953 O O . GLU A 1 118 ? 7.187 -8.510 -18.912 1.00 65.50 118 GLU A O 1
ATOM 958 N N . ARG A 1 119 ? 6.012 -7.109 -17.620 1.00 69.06 119 ARG A N 1
ATOM 959 C CA . ARG A 1 119 ? 5.788 -6.127 -18.683 1.00 69.06 119 ARG A CA 1
ATOM 960 C C . ARG A 1 119 ? 7.077 -5.469 -19.180 1.00 69.06 119 ARG A C 1
ATOM 962 O O . ARG A 1 119 ? 7.256 -5.317 -20.388 1.00 69.06 119 ARG A O 1
ATOM 969 N N . ARG A 1 120 ? 7.978 -5.074 -18.274 1.00 66.00 120 ARG A N 1
ATOM 970 C CA . ARG A 1 120 ? 9.257 -4.439 -18.650 1.00 66.00 120 ARG A CA 1
ATOM 971 C C . ARG A 1 120 ? 10.263 -5.409 -19.273 1.00 66.00 120 ARG A C 1
ATOM 973 O O . ARG A 1 120 ? 11.096 -4.969 -20.054 1.00 66.00 120 ARG A O 1
ATOM 980 N N . SER A 1 121 ? 10.204 -6.694 -18.926 1.00 63.34 121 SER A N 1
ATOM 981 C CA . SER A 1 121 ? 11.095 -7.739 -19.460 1.00 63.34 121 SER A CA 1
ATOM 982 C C . SER A 1 121 ? 10.615 -8.336 -20.788 1.00 63.34 121 SER A C 1
ATOM 984 O O . SER A 1 121 ? 11.424 -8.900 -21.522 1.00 63.34 121 SER A O 1
ATOM 986 N N . GLY A 1 122 ? 9.326 -8.184 -21.113 1.00 58.19 122 GLY A N 1
ATOM 987 C CA . GLY A 1 122 ? 8.730 -8.574 -22.394 1.00 58.19 122 GLY A CA 1
ATOM 988 C C . GLY A 1 122 ? 8.623 -7.462 -23.451 1.00 58.19 122 GLY A C 1
ATOM 989 O O . GLY A 1 122 ? 7.991 -7.704 -24.478 1.00 58.19 122 GLY A O 1
ATOM 990 N N . SER A 1 123 ? 9.186 -6.266 -23.206 1.00 47.06 123 SER A N 1
ATOM 991 C CA . SER A 1 123 ? 9.193 -5.117 -24.140 1.00 47.06 123 SER A CA 1
ATOM 992 C C . SER A 1 123 ? 10.544 -4.914 -24.821 1.00 47.06 123 SER A C 1
ATOM 994 O O . SER A 1 123 ? 11.576 -5.013 -24.120 1.00 47.06 123 SER A O 1
#

Sequence (123 aa):
MSSREEILRRAVESLMEDERLRSNLTDYEAEVVLNWANSWLEKKILSAPEEKAEEIASKEKERVRNLLISLNNMLLYSRSPTLSMAVGLVEKHLNEGVPFSTKEILEWVTELAGIIWERRSGS

Foldseek 3Di:
DDFLVRLLVVLLVVLVPPCLLPVQPDPVLSVQLSVVLSVQLCVQLVPDDRVCSNVSSVQSSVLSSVLSNLVSVVVVVDLADDLVRQLVSLVVVCVVHPRDDPVSSCVVCVRNVVVNRVVSVVD

Radius of gyration: 14.56 Å; Cα contacts (8 Å, |Δi|>4): 93; chains: 1; bounding box: 35×26×42 Å

Secondary structure (DSSP, 8-state):
---HHHHHHHHHHHHHT-GGGTTTS-HHHHHHHHHHHHHHHHHHHHTS-GGGHHHHHHHHHHHHHHHHHHHHHHHHH-SS--HHHHHHHHHHHTTSSSPPPHHHHHHHIIIIIHHHHHHHH--

Solvent-accessible surface area (backbone atoms only — not comparable to full-atom values): 6950 Å² total; per-residue (Å²): 131,80,52,64,66,56,51,46,49,54,46,45,52,58,54,67,71,39,59,74,55,36,74,65,44,54,75,66,52,31,49,56,52,51,51,50,51,42,55,49,49,47,57,55,31,71,70,38,59,79,94,42,25,68,60,48,38,55,53,51,45,52,53,50,50,54,51,40,40,53,51,32,55,44,52,70,78,35,80,68,73,52,73,67,55,54,50,57,53,52,57,64,61,30,74,80,51,92,49,73,50,74,66,56,48,49,54,46,49,55,63,53,47,47,59,53,37,56,55,50,71,73,104

pLDDT: mean 76.9, std 13.31, range [47.06, 93.5]

Nearest PDB structures (foldseek):
  3ego-assembly1_B-2  TM=2.739E-01  e=6.870E+00  Bacillus subtilis